Protein AF-A0A392RJR1-F1 (afdb_monomer_lite)

pLDDT: mean 80.05, std 15.18, range [38.56, 93.06]

Organism: NCBI:txid97028

InterPro domains:
  IPR003439 ABC transporter-like, ATP-binding domain [PF00005] (6-78)
  IPR027417 P-loop containing nucleoside triphosphate hydrolase [G3DSA:3.40.50.300] (2-84)
  IPR027417 P-loop containing nucleoside triphosphate hydrolase [SSF52540] (5-81)
  IPR050611 ABCF protein [PTHR19211] (7-78)

Secondary structure (DSSP, 8-state):
-HHHHHHHHHHHHHHHHHHHHHHHHHHHHHHHHHHHTT--HHHHTS-GGGS-HHHHHHHHHHHHHHT--S----SS------S-GGG--

Foldseek 3Di:
DVVVVVVVVVVVVVVVVVVVVVVVCLVVLLVVLVVVLVQDPVNVPDDLVVDDPLVVVSVVVSVVVSVVDPDDDDDPNPSPDDDDPPPPD

Sequence (89 aa):
VVKVDAISQRLEQIYKRLELIDADAAESRAASILAGLSFSPEMQKKATKTFSGGWRMRIALARALFIEPDMLLLDEPTVTHHYKFLSYV

Radius of gyration: 18.26 Å; chains: 1; bounding box: 36×29×57 Å

Structure (mmCIF, N/CA/C/O backbone):
data_AF-A0A392RJR1-F1
#
_entry.id   AF-A0A392RJR1-F1
#
loop_
_atom_site.group_PDB
_atom_site.id
_atom_site.type_symbol
_atom_site.label_atom_id
_atom_site.label_alt_id
_atom_site.label_comp_id
_atom_site.label_asym_id
_atom_site.label_entity_id
_atom_site.label_seq_id
_atom_site.pdbx_PDB_ins_code
_atom_site.Cartn_x
_atom_site.Cartn_y
_atom_site.Cartn_z
_atom_site.occupancy
_atom_site.B_iso_or_equiv
_atom_site.auth_seq_id
_atom_site.auth_comp_id
_atom_site.auth_asym_id
_atom_site.auth_atom_id
_atom_site.pdbx_PDB_model_num
ATOM 1 N N . VAL A 1 1 ? -20.142 9.039 37.248 1.00 57.28 1 VAL A N 1
ATOM 2 C CA . VAL A 1 1 ? -18.712 8.906 36.886 1.00 57.28 1 VAL A CA 1
ATOM 3 C C . VAL A 1 1 ? -18.377 7.458 36.524 1.00 57.28 1 VAL A C 1
ATOM 5 O O . VAL A 1 1 ? -18.199 7.208 35.347 1.00 57.28 1 VAL A O 1
ATOM 8 N N . VAL A 1 2 ? -18.524 6.488 37.438 1.00 60.97 2 VAL A N 1
ATOM 9 C CA . VAL A 1 2 ? -18.226 5.042 37.235 1.00 60.97 2 VAL A CA 1
ATOM 10 C C . VAL A 1 2 ? -18.766 4.396 35.935 1.00 60.97 2 VAL A C 1
ATOM 12 O O . VAL A 1 2 ? -18.134 3.517 35.360 1.00 60.97 2 VAL A O 1
ATOM 15 N N . LYS A 1 3 ? -19.942 4.810 35.440 1.00 61.62 3 LYS A N 1
ATOM 16 C CA . LYS A 1 3 ? -20.571 4.227 34.235 1.00 61.62 3 LYS A CA 1
ATOM 17 C C . LYS A 1 3 ? -19.926 4.686 32.917 1.00 61.62 3 LYS A C 1
ATOM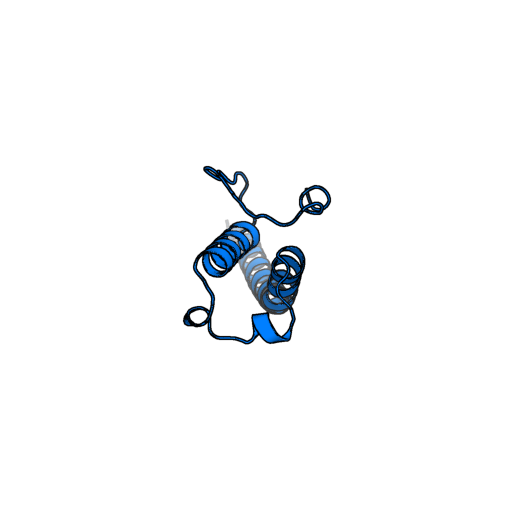 19 O O . LYS A 1 3 ? -20.026 3.976 31.924 1.00 61.62 3 LYS A O 1
ATOM 24 N N . VAL A 1 4 ? -19.297 5.865 32.913 1.00 69.12 4 VAL A N 1
ATOM 25 C CA . VAL A 1 4 ? -18.613 6.433 31.737 1.00 69.12 4 VAL A CA 1
ATOM 26 C C . VAL A 1 4 ? -17.292 5.701 31.507 1.00 69.12 4 VAL A C 1
ATOM 28 O O . VAL A 1 4 ? -16.995 5.327 30.378 1.00 69.12 4 VAL A O 1
ATOM 31 N N . ASP A 1 5 ? -16.578 5.372 32.586 1.00 75.81 5 ASP A N 1
ATOM 32 C CA . ASP A 1 5 ? -15.313 4.630 32.530 1.00 75.81 5 ASP A CA 1
ATOM 33 C C . ASP A 1 5 ? -15.492 3.226 31.928 1.00 75.81 5 ASP A C 1
ATOM 35 O O . ASP A 1 5 ? -14.695 2.786 31.100 1.00 75.81 5 ASP A O 1
ATOM 39 N N . ALA A 1 6 ? -16.597 2.550 32.260 1.00 83.50 6 ALA A N 1
ATOM 40 C CA . ALA A 1 6 ? -16.929 1.238 31.702 1.00 83.50 6 ALA A CA 1
ATOM 41 C C . ALA A 1 6 ? -17.236 1.278 30.190 1.00 83.50 6 ALA A C 1
ATOM 43 O O . ALA A 1 6 ? -16.947 0.318 29.472 1.00 83.50 6 ALA A O 1
ATOM 44 N N . ILE A 1 7 ? -17.818 2.376 29.691 1.00 88.94 7 ILE A N 1
ATOM 45 C CA . ILE A 1 7 ? -18.092 2.557 28.257 1.00 88.94 7 ILE A CA 1
ATOM 46 C C . ILE A 1 7 ? -16.786 2.819 27.503 1.00 88.94 7 ILE A C 1
ATOM 48 O O . ILE A 1 7 ? -16.548 2.179 26.480 1.00 88.94 7 ILE A O 1
ATOM 52 N N . SER A 1 8 ? -15.919 3.690 28.026 1.00 88.88 8 SER A N 1
ATOM 53 C CA . SER A 1 8 ? -14.610 3.981 27.428 1.00 88.88 8 SER A CA 1
ATOM 54 C C . SER A 1 8 ? -13.729 2.732 27.335 1.00 88.88 8 SER A C 1
ATOM 56 O O . SER A 1 8 ? -13.186 2.444 26.272 1.00 88.88 8 SER A O 1
ATOM 58 N N . GLN A 1 9 ? -13.673 1.918 28.395 1.00 91.50 9 GLN A N 1
ATOM 59 C CA . GLN A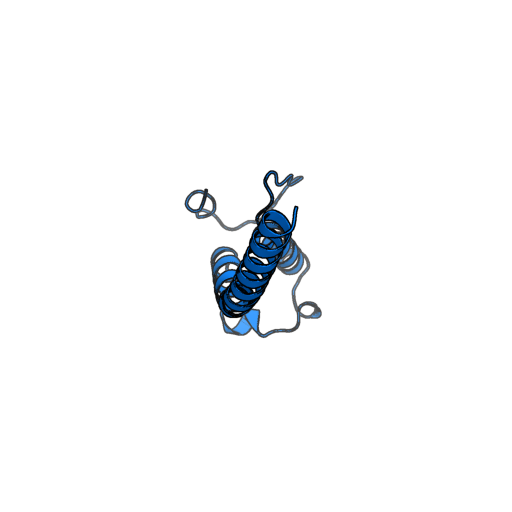 1 9 ? -12.933 0.648 28.383 1.00 91.50 9 GLN A CA 1
ATOM 60 C C . GLN A 1 9 ? -13.471 -0.335 27.336 1.00 91.50 9 GLN A C 1
ATOM 62 O O . GLN A 1 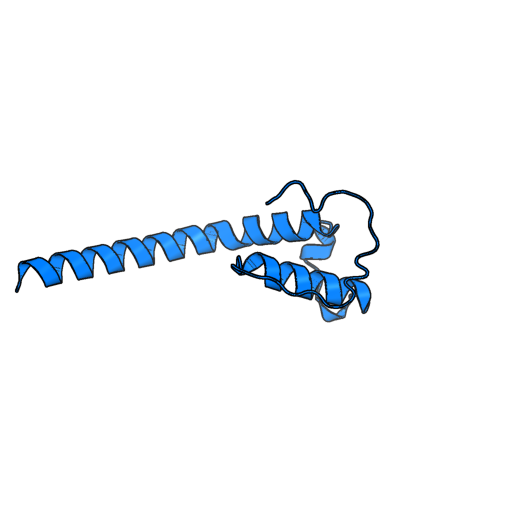9 ? -12.705 -1.029 26.665 1.00 91.50 9 GLN A O 1
ATOM 67 N N . ARG A 1 10 ? -14.797 -0.395 27.169 1.00 90.25 10 ARG A N 1
ATOM 68 C CA . ARG A 1 10 ? -15.419 -1.249 26.154 1.00 90.25 10 ARG A CA 1
ATOM 69 C C . ARG A 1 10 ? -15.133 -0.749 24.737 1.00 90.25 10 ARG A C 1
ATOM 71 O O . ARG A 1 10 ? -14.908 -1.574 23.857 1.00 90.25 10 ARG A O 1
ATOM 78 N N . LEU A 1 11 ? -15.103 0.566 24.520 1.00 91.06 11 LEU A N 1
ATOM 79 C CA . LEU A 1 11 ? -14.705 1.160 23.241 1.00 91.06 11 LEU A CA 1
ATOM 80 C C . LEU A 1 11 ? -13.247 0.841 22.903 1.00 91.06 11 LEU A C 1
ATOM 82 O O . LEU A 1 11 ? -12.983 0.374 21.802 1.00 91.06 11 LEU A O 1
ATOM 86 N N . GLU A 1 12 ? -12.316 0.996 23.846 1.00 92.50 12 GLU A N 1
ATOM 87 C CA . GLU A 1 12 ? -10.906 0.633 23.633 1.00 92.50 12 GLU A CA 1
ATOM 88 C C . GLU A 1 12 ? -10.726 -0.846 23.271 1.00 92.50 12 GLU A C 1
ATOM 90 O O . GLU A 1 12 ? -9.951 -1.180 22.375 1.00 92.50 12 GLU A O 1
ATOM 95 N N . GLN A 1 13 ? -11.455 -1.749 23.934 1.00 90.44 13 GLN A N 1
ATOM 96 C CA . GLN A 1 13 ? -11.419 -3.177 23.604 1.00 90.44 13 GLN A CA 1
ATOM 97 C C . GLN A 1 13 ? -11.959 -3.466 22.201 1.00 90.44 13 GLN A C 1
ATOM 99 O O . GLN A 1 13 ? -11.398 -4.302 21.491 1.00 90.44 13 GLN A O 1
ATOM 104 N N . ILE A 1 14 ? -13.035 -2.784 21.796 1.00 89.94 14 ILE A N 1
ATOM 105 C CA . ILE A 1 14 ? -13.590 -2.905 20.445 1.00 89.94 14 ILE A CA 1
ATOM 106 C C . ILE A 1 14 ? -12.575 -2.397 19.420 1.00 89.94 14 ILE A C 1
ATOM 108 O O . ILE A 1 14 ? -12.302 -3.120 18.467 1.00 89.94 14 ILE A O 1
ATOM 112 N N . TYR A 1 15 ? -11.967 -1.228 19.642 1.00 85.69 15 TYR A N 1
ATOM 113 C CA . TYR A 1 15 ? -10.958 -0.670 18.739 1.00 85.69 15 TYR A CA 1
ATOM 114 C C . TYR A 1 15 ? -9.732 -1.573 18.601 1.00 85.69 15 TYR A C 1
ATOM 116 O O . TYR A 1 15 ? -9.342 -1.871 17.479 1.00 85.69 15 TYR A O 1
ATOM 124 N N . LYS A 1 16 ? -9.189 -2.110 19.703 1.00 84.62 16 LYS A N 1
ATOM 125 C CA . LYS A 1 16 ? -8.079 -3.080 19.647 1.00 84.62 16 LYS A CA 1
ATOM 126 C C . LYS A 1 16 ? -8.432 -4.327 18.845 1.00 84.62 16 LYS A C 1
ATOM 128 O O . LYS A 1 16 ? -7.611 -4.849 18.099 1.00 84.62 16 LYS A O 1
ATOM 133 N N . ARG A 1 17 ? -9.654 -4.838 19.008 1.00 80.31 17 ARG A N 1
ATOM 134 C CA . ARG A 1 17 ? -10.104 -6.014 18.260 1.00 80.31 17 ARG A CA 1
ATOM 135 C C . ARG A 1 17 ? -10.288 -5.698 16.777 1.00 80.31 17 ARG A C 1
ATOM 137 O O . ARG A 1 17 ? -9.984 -6.549 15.951 1.00 80.31 17 ARG A O 1
ATOM 144 N N . LEU A 1 18 ? -10.763 -4.496 16.459 1.00 78.75 18 LEU A N 1
ATOM 145 C CA . LEU A 1 18 ? -10.885 -4.011 15.088 1.00 78.75 18 LEU A CA 1
ATOM 146 C C . LEU A 1 18 ? -9.508 -3.876 14.425 1.00 78.75 18 LEU A C 1
ATOM 148 O O . LEU A 1 18 ? -9.337 -4.333 13.305 1.00 78.75 18 LEU A O 1
ATOM 152 N N . GLU A 1 19 ? -8.525 -3.330 15.142 1.00 79.69 19 GLU A N 1
ATOM 153 C CA . GLU A 1 19 ? -7.142 -3.167 14.677 1.00 79.69 19 GLU A CA 1
ATOM 154 C C . GLU A 1 19 ? -6.474 -4.515 14.368 1.00 79.69 19 GLU A C 1
ATOM 156 O O . GLU A 1 19 ? -5.820 -4.659 13.340 1.00 79.69 19 GLU A O 1
ATOM 161 N N . LEU A 1 20 ? -6.698 -5.536 15.205 1.00 77.44 20 LEU A N 1
ATOM 162 C CA . LEU A 1 20 ? -6.213 -6.896 14.939 1.00 77.44 20 LEU A CA 1
ATOM 163 C C . LEU A 1 20 ? -6.833 -7.495 13.668 1.00 77.44 20 LEU A C 1
ATOM 165 O O . LEU A 1 20 ? -6.124 -8.077 12.855 1.00 77.44 20 LEU A O 1
ATOM 169 N N . ILE A 1 21 ? -8.145 -7.329 13.481 1.00 74.31 21 ILE A N 1
ATOM 170 C CA . ILE A 1 21 ? -8.847 -7.816 12.284 1.00 74.31 21 ILE A CA 1
ATOM 171 C C . ILE A 1 21 ? -8.360 -7.076 11.032 1.00 74.31 21 ILE A C 1
ATOM 173 O O . ILE A 1 21 ? -8.182 -7.687 9.980 1.00 74.31 21 ILE A O 1
ATOM 177 N N . ASP A 1 22 ? -8.137 -5.767 11.130 1.00 76.12 22 ASP A N 1
ATOM 178 C CA . ASP A 1 22 ? -7.650 -4.973 10.004 1.00 76.12 22 ASP A CA 1
ATOM 179 C C . ASP A 1 22 ? -6.182 -5.291 9.676 1.00 76.12 22 ASP A C 1
ATOM 181 O O . ASP A 1 22 ? -5.802 -5.280 8.508 1.00 76.12 22 ASP A O 1
ATOM 185 N N . ALA A 1 23 ? -5.371 -5.684 10.664 1.00 72.88 23 ALA A N 1
ATOM 186 C CA . ALA A 1 23 ? -4.027 -6.211 10.429 1.00 72.88 23 ALA A CA 1
ATOM 187 C C . ALA A 1 23 ? -4.047 -7.532 9.637 1.00 72.88 23 ALA A C 1
ATOM 189 O O . ALA A 1 23 ? -3.246 -7.696 8.717 1.00 72.88 23 ALA A O 1
ATOM 190 N N . ASP A 1 24 ? -4.990 -8.437 9.921 1.00 76.69 24 ASP A N 1
ATOM 191 C CA . ASP A 1 24 ? -5.182 -9.661 9.127 1.00 76.69 24 ASP A CA 1
ATOM 192 C C . ASP A 1 24 ? -5.656 -9.340 7.694 1.00 76.69 24 ASP A C 1
ATOM 194 O O . ASP A 1 24 ? -5.279 -10.008 6.728 1.00 76.69 24 ASP A O 1
ATOM 198 N N . ALA A 1 25 ? -6.452 -8.279 7.525 1.00 84.62 25 ALA A N 1
ATOM 199 C CA . ALA A 1 25 ? -6.907 -7.803 6.218 1.00 84.62 25 ALA A CA 1
ATOM 200 C C . ALA A 1 25 ? -5.847 -6.977 5.459 1.00 84.62 25 ALA A C 1
ATOM 202 O O . ALA A 1 25 ? -5.924 -6.856 4.231 1.00 84.62 25 ALA A O 1
ATOM 203 N N . ALA A 1 26 ? -4.854 -6.423 6.161 1.00 85.88 26 ALA A N 1
ATOM 204 C CA . ALA A 1 26 ? -3.872 -5.483 5.628 1.00 85.88 26 ALA A CA 1
ATOM 205 C C . ALA A 1 26 ? -3.069 -6.068 4.464 1.00 85.88 26 ALA A C 1
ATOM 207 O O . ALA A 1 26 ? -2.879 -5.394 3.452 1.00 85.88 26 ALA A O 1
ATOM 208 N N . GLU A 1 27 ? -2.635 -7.328 4.557 1.00 88.06 27 GLU A N 1
ATOM 209 C CA . GLU A 1 27 ? -1.883 -7.974 3.475 1.00 88.06 27 GLU A CA 1
ATOM 210 C C . GLU A 1 27 ? -2.742 -8.118 2.209 1.00 88.06 27 GLU A C 1
ATOM 212 O O . GLU A 1 27 ? -2.301 -7.778 1.109 1.00 88.06 27 GLU A O 1
ATOM 217 N N . SER A 1 28 ? -4.005 -8.525 2.365 1.00 89.06 28 SER A N 1
ATOM 218 C CA . SER A 1 28 ? -4.956 -8.642 1.254 1.00 89.06 28 SER A CA 1
ATOM 219 C C . SER A 1 28 ? -5.275 -7.281 0.622 1.00 89.06 28 SER A C 1
ATOM 221 O O . SER A 1 28 ? -5.352 -7.163 -0.608 1.00 89.06 28 SER A O 1
ATOM 223 N N . ARG A 1 29 ? -5.425 -6.226 1.437 1.00 89.94 29 ARG A N 1
ATOM 224 C CA . ARG A 1 29 ? -5.614 -4.850 0.948 1.00 89.94 29 ARG A CA 1
ATOM 225 C C . ARG A 1 29 ? -4.383 -4.358 0.190 1.00 89.94 29 ARG A C 1
ATOM 227 O O . ARG A 1 29 ? -4.509 -3.896 -0.944 1.00 89.94 29 ARG A O 1
ATOM 234 N N . ALA A 1 30 ? -3.189 -4.527 0.757 1.00 90.69 30 ALA A N 1
ATOM 235 C CA . ALA A 1 30 ? -1.933 -4.146 0.114 1.00 90.69 30 ALA A CA 1
ATOM 236 C C . ALA A 1 30 ? -1.735 -4.871 -1.228 1.00 90.69 30 ALA A C 1
ATOM 238 O O . ALA A 1 30 ? -1.399 -4.233 -2.229 1.00 90.69 30 ALA A O 1
ATOM 239 N N . ALA A 1 31 ? -2.007 -6.178 -1.281 1.00 91.19 31 ALA A N 1
ATOM 240 C CA . ALA A 1 31 ? -1.941 -6.969 -2.507 1.00 91.19 31 ALA A CA 1
ATOM 241 C C . ALA A 1 31 ? -2.920 -6.465 -3.581 1.00 91.19 31 ALA A C 1
ATOM 243 O O . ALA A 1 31 ? -2.560 -6.403 -4.759 1.00 91.19 31 ALA A O 1
ATOM 244 N N . SER A 1 32 ? -4.128 -6.054 -3.179 1.00 90.69 32 SER A N 1
ATOM 245 C CA . SER A 1 32 ? -5.151 -5.508 -4.082 1.00 90.69 32 SER A CA 1
ATOM 246 C C . SER A 1 32 ? -4.732 -4.161 -4.681 1.00 90.69 32 SER A C 1
ATOM 248 O O . SER A 1 32 ? -4.819 -3.970 -5.896 1.00 90.69 32 SER A O 1
ATOM 250 N N . ILE A 1 33 ? -4.193 -3.253 -3.860 1.00 90.50 33 ILE A N 1
ATOM 251 C CA . ILE A 1 33 ? -3.661 -1.956 -4.316 1.00 90.50 33 ILE A CA 1
ATOM 252 C C . ILE A 1 33 ? -2.493 -2.171 -5.286 1.00 90.50 33 ILE A C 1
ATOM 254 O O . ILE A 1 33 ? -2.455 -1.593 -6.374 1.00 90.50 33 ILE A O 1
ATOM 258 N N . LEU A 1 34 ? -1.546 -3.041 -4.926 1.00 91.50 34 LEU A N 1
ATOM 259 C CA . LEU A 1 34 ? -0.390 -3.360 -5.763 1.00 91.50 34 LEU A CA 1
ATOM 260 C C . LEU A 1 34 ? -0.806 -4.015 -7.090 1.00 91.50 34 LEU A C 1
ATOM 262 O O . LEU A 1 34 ? -0.253 -3.674 -8.136 1.00 91.50 34 LEU A O 1
ATOM 266 N N . ALA A 1 35 ? -1.813 -4.891 -7.090 1.00 90.62 35 ALA A N 1
ATOM 267 C CA . ALA A 1 35 ? -2.370 -5.452 -8.320 1.00 90.62 35 ALA A CA 1
ATOM 268 C C . ALA A 1 35 ? -2.956 -4.357 -9.233 1.00 90.62 35 ALA A C 1
ATOM 270 O O . ALA A 1 35 ? -2.692 -4.360 -10.439 1.00 90.62 35 ALA A O 1
ATOM 271 N N . GLY A 1 36 ? -3.661 -3.371 -8.662 1.00 88.00 36 GLY A N 1
ATOM 272 C CA . GLY A 1 36 ? -4.146 -2.186 -9.382 1.00 88.00 36 GLY A CA 1
ATOM 273 C C . GLY A 1 36 ? -3.027 -1.351 -10.022 1.00 88.00 36 GLY A C 1
ATOM 274 O O . GLY A 1 36 ? -3.213 -0.781 -11.096 1.00 88.00 36 GLY A O 1
ATOM 275 N N . LEU A 1 37 ? -1.830 -1.353 -9.426 1.00 89.81 37 LEU A N 1
ATOM 276 C CA . LEU A 1 37 ? -0.624 -0.696 -9.951 1.00 89.81 37 LEU A CA 1
ATOM 277 C C . LEU A 1 37 ? 0.255 -1.599 -10.839 1.00 89.81 37 LEU A C 1
ATOM 279 O O . LEU A 1 37 ? 1.409 -1.257 -11.128 1.00 89.81 37 LEU A O 1
ATOM 283 N N . SER A 1 38 ? -0.297 -2.722 -11.310 1.00 90.19 38 SER A N 1
ATOM 284 C CA . SER A 1 38 ? 0.348 -3.691 -12.207 1.00 90.19 38 SER A CA 1
ATOM 285 C C . SER A 1 38 ? 1.490 -4.509 -11.582 1.00 90.19 38 SER A C 1
ATOM 287 O O . SER A 1 38 ? 2.351 -5.005 -12.309 1.00 90.19 38 SER A O 1
ATOM 289 N N . PHE A 1 39 ? 1.521 -4.689 -10.257 1.00 91.56 39 PHE A N 1
ATOM 290 C CA . PHE A 1 39 ? 2.454 -5.624 -9.616 1.00 91.56 39 PHE A CA 1
ATOM 291 C C . PHE A 1 39 ? 1.890 -7.045 -9.643 1.00 91.56 39 PHE A C 1
ATOM 293 O O . PHE A 1 39 ? 0.860 -7.323 -9.025 1.00 91.56 39 PHE A O 1
ATOM 300 N N . SER A 1 40 ? 2.597 -7.966 -10.302 1.00 92.06 40 SER A N 1
ATOM 301 C CA . SER A 1 40 ? 2.252 -9.390 -10.256 1.00 92.06 40 SER A CA 1
ATOM 302 C C . SER A 1 40 ? 2.489 -9.988 -8.857 1.00 92.06 40 SER A C 1
ATOM 304 O O . SER A 1 40 ? 3.323 -9.467 -8.109 1.00 92.06 40 SER A O 1
ATOM 306 N N . PRO A 1 41 ? 1.843 -11.115 -8.499 1.00 91.31 41 PRO A N 1
ATOM 307 C CA . PRO A 1 41 ? 2.068 -11.782 -7.210 1.00 91.31 41 PRO A CA 1
ATOM 308 C C . PRO A 1 41 ? 3.541 -12.123 -6.937 1.00 91.31 41 PRO A C 1
ATOM 310 O O . PRO A 1 41 ? 4.007 -12.073 -5.802 1.00 91.31 41 PRO A O 1
ATOM 313 N N . GLU A 1 42 ? 4.307 -12.431 -7.984 1.00 93.06 42 GLU A N 1
ATOM 314 C CA . GLU A 1 42 ? 5.747 -12.676 -7.883 1.00 93.06 42 GLU A CA 1
ATOM 315 C C . GLU A 1 42 ? 6.528 -11.398 -7.568 1.00 93.06 42 GLU A C 1
ATOM 317 O O . GLU A 1 42 ? 7.482 -11.427 -6.794 1.00 93.06 42 GLU A O 1
ATOM 322 N N . MET A 1 43 ? 6.132 -10.263 -8.153 1.00 92.94 43 MET A N 1
ATOM 323 C CA . MET A 1 43 ? 6.754 -8.964 -7.893 1.00 92.94 43 MET A CA 1
ATOM 324 C C . MET A 1 43 ? 6.478 -8.477 -6.474 1.00 92.94 43 MET A C 1
ATOM 326 O O . MET A 1 43 ? 7.375 -7.910 -5.859 1.00 92.94 43 MET A O 1
ATOM 330 N N . GLN A 1 44 ? 5.285 -8.737 -5.936 1.00 91.62 44 GLN A N 1
ATOM 331 C CA . GLN A 1 44 ? 4.922 -8.360 -4.565 1.00 91.62 44 GLN A CA 1
ATOM 332 C C . GLN A 1 44 ? 5.841 -9.013 -3.514 1.00 91.62 44 GLN A C 1
ATOM 334 O O . GLN A 1 44 ? 6.063 -8.441 -2.453 1.00 91.62 44 GLN A O 1
ATOM 339 N N . LYS A 1 45 ? 6.452 -10.163 -3.837 1.00 91.44 45 LYS A N 1
ATOM 340 C CA . LYS A 1 45 ? 7.408 -10.876 -2.972 1.00 91.44 45 LYS A CA 1
ATOM 341 C C . LYS A 1 45 ? 8.868 -10.443 -3.160 1.00 91.44 45 LYS A C 1
ATOM 343 O O . LYS A 1 45 ? 9.742 -10.897 -2.422 1.00 91.44 45 LYS A O 1
ATOM 348 N N . LYS A 1 46 ? 9.176 -9.606 -4.158 1.00 92.38 46 LYS A N 1
ATOM 349 C CA . LYS A 1 46 ? 10.552 -9.169 -4.450 1.00 92.38 46 LYS A CA 1
ATOM 350 C C . LYS A 1 46 ? 10.963 -7.997 -3.565 1.00 92.38 46 LYS A C 1
ATOM 352 O O . LYS A 1 46 ? 10.178 -7.106 -3.258 1.00 92.38 46 LYS A O 1
ATOM 357 N N . ALA A 1 47 ? 12.249 -7.949 -3.221 1.00 90.69 47 ALA A N 1
ATOM 358 C CA . ALA A 1 47 ? 12.809 -6.833 -2.469 1.00 90.69 47 ALA A CA 1
ATOM 359 C C . ALA A 1 47 ? 12.706 -5.517 -3.260 1.00 90.69 47 ALA A C 1
ATOM 361 O O . ALA A 1 47 ? 13.117 -5.442 -4.422 1.00 90.69 47 ALA A O 1
ATOM 362 N N . THR A 1 48 ? 12.254 -4.448 -2.602 1.00 86.69 48 THR A N 1
ATOM 363 C CA . THR A 1 48 ? 11.991 -3.136 -3.225 1.00 86.69 48 THR A CA 1
ATOM 364 C C . THR A 1 48 ? 13.208 -2.528 -3.938 1.00 86.69 48 THR A C 1
ATOM 366 O O . THR A 1 48 ? 13.069 -1.839 -4.948 1.00 86.69 48 THR A O 1
ATOM 369 N N . LYS A 1 49 ? 14.422 -2.831 -3.458 1.00 87.81 49 LYS A N 1
ATOM 370 C CA . LYS A 1 49 ? 15.699 -2.388 -4.045 1.00 87.81 49 LYS A CA 1
ATOM 371 C C . LYS A 1 49 ? 15.964 -2.910 -5.464 1.00 87.81 49 LYS A C 1
ATOM 373 O O . LYS A 1 49 ? 16.792 -2.340 -6.161 1.00 87.81 49 LYS A O 1
ATOM 378 N N . THR A 1 50 ? 15.279 -3.977 -5.877 1.00 89.62 50 THR A N 1
ATOM 379 C CA . THR A 1 50 ? 15.458 -4.619 -7.194 1.00 89.62 50 THR A CA 1
ATOM 380 C C . THR A 1 50 ? 14.663 -3.942 -8.312 1.00 89.62 50 THR A C 1
ATOM 382 O O . THR A 1 50 ? 14.871 -4.239 -9.485 1.00 89.62 50 THR A O 1
ATOM 385 N N . PHE A 1 51 ? 13.767 -3.017 -7.964 1.00 89.75 51 PHE A N 1
ATOM 386 C CA . PHE A 1 51 ? 12.916 -2.313 -8.914 1.00 89.75 51 PHE A CA 1
ATOM 387 C C . PHE A 1 51 ? 13.577 -1.048 -9.475 1.00 89.75 51 PHE A C 1
ATOM 389 O O . PHE A 1 51 ? 14.337 -0.358 -8.789 1.00 89.75 51 PHE A O 1
ATOM 396 N N . SER A 1 52 ? 13.233 -0.711 -10.722 1.00 90.06 52 SER A N 1
ATOM 397 C CA . SER A 1 52 ? 13.649 0.548 -11.351 1.00 90.06 52 SER A CA 1
ATOM 398 C C . SER A 1 52 ? 13.007 1.764 -10.666 1.00 90.06 52 SER A C 1
ATOM 400 O O . SER A 1 52 ? 12.063 1.635 -9.884 1.00 90.06 52 SER A O 1
ATOM 402 N N . GLY A 1 53 ? 13.492 2.971 -10.976 1.00 85.44 53 GLY A N 1
ATOM 403 C CA . GLY A 1 53 ? 12.964 4.221 -10.412 1.00 85.44 53 GLY A CA 1
ATOM 404 C C . GLY A 1 53 ? 11.445 4.376 -10.562 1.00 85.44 53 GLY A C 1
ATOM 405 O O . GLY A 1 53 ? 10.768 4.659 -9.577 1.00 85.44 53 GLY A O 1
ATOM 406 N N . GLY A 1 54 ? 10.895 4.093 -11.748 1.00 86.19 54 GLY A N 1
ATOM 407 C CA . GLY A 1 54 ? 9.449 4.181 -11.997 1.00 86.19 54 GLY A CA 1
ATOM 408 C C . GLY A 1 54 ? 8.625 3.160 -11.205 1.00 86.19 54 GLY A C 1
ATOM 409 O O . GLY A 1 54 ? 7.563 3.485 -10.682 1.00 86.19 54 GLY A O 1
ATOM 410 N N . TRP A 1 55 ? 9.133 1.938 -11.031 1.00 89.12 55 TRP A N 1
ATOM 411 C CA . TRP A 1 55 ? 8.484 0.939 -10.176 1.00 89.12 55 TRP A CA 1
ATOM 412 C C . TRP A 1 55 ? 8.542 1.331 -8.697 1.00 89.12 55 TRP A C 1
ATOM 414 O O . TRP A 1 55 ? 7.558 1.157 -7.985 1.00 89.12 55 TRP A O 1
ATOM 424 N N . ARG A 1 56 ? 9.644 1.933 -8.231 1.00 89.25 56 ARG A N 1
ATOM 425 C CA . ARG A 1 56 ? 9.735 2.470 -6.863 1.00 89.25 56 ARG A CA 1
ATOM 426 C C . ARG A 1 56 ? 8.770 3.636 -6.626 1.00 89.25 56 ARG A C 1
ATOM 428 O O . ARG A 1 56 ? 8.183 3.697 -5.551 1.00 89.25 56 ARG A O 1
ATOM 435 N N . MET A 1 57 ? 8.535 4.487 -7.629 1.00 87.88 57 MET A N 1
ATOM 436 C CA . MET A 1 57 ? 7.488 5.518 -7.580 1.00 87.88 57 MET A CA 1
ATOM 437 C C . MET A 1 57 ? 6.095 4.892 -7.406 1.00 87.88 57 MET A C 1
ATOM 439 O O . MET A 1 57 ? 5.320 5.326 -6.558 1.00 87.88 57 MET A O 1
ATOM 443 N N . ARG A 1 58 ? 5.793 3.807 -8.134 1.00 89.56 58 ARG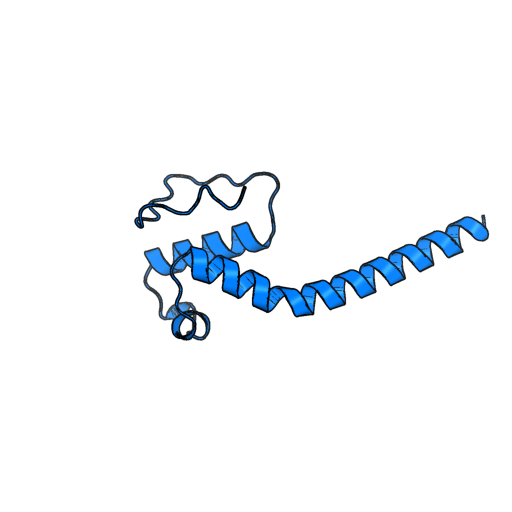 A N 1
ATOM 444 C CA . ARG A 1 58 ? 4.532 3.062 -7.961 1.00 89.56 58 ARG A CA 1
ATOM 445 C C . ARG A 1 58 ? 4.403 2.429 -6.575 1.00 89.56 58 ARG A C 1
ATOM 447 O O . ARG A 1 58 ? 3.317 2.442 -6.013 1.00 89.56 58 ARG A O 1
ATOM 454 N N . ILE A 1 59 ? 5.492 1.916 -5.998 1.00 90.31 59 ILE A N 1
ATOM 455 C CA . ILE A 1 59 ? 5.493 1.424 -4.608 1.00 90.31 59 ILE A CA 1
ATOM 456 C C . ILE A 1 59 ? 5.185 2.572 -3.636 1.00 90.31 59 ILE A C 1
ATOM 458 O O . ILE A 1 59 ? 4.404 2.388 -2.707 1.00 90.31 59 ILE A O 1
ATOM 462 N N . ALA A 1 60 ? 5.769 3.757 -3.839 1.00 89.19 60 ALA A N 1
ATOM 463 C CA . ALA A 1 60 ? 5.476 4.926 -3.012 1.00 89.19 60 ALA A CA 1
ATOM 464 C C . ALA A 1 60 ? 3.997 5.337 -3.109 1.00 89.19 60 ALA A C 1
ATOM 466 O O . ALA A 1 60 ? 3.370 5.593 -2.084 1.00 89.19 60 ALA A O 1
ATOM 467 N N . LEU A 1 61 ? 3.419 5.296 -4.313 1.00 89.69 61 LEU A N 1
ATOM 468 C CA . LEU A 1 61 ? 1.992 5.529 -4.528 1.00 89.69 61 LEU A CA 1
ATOM 469 C C . LEU A 1 61 ? 1.117 4.472 -3.835 1.00 89.69 61 LEU A C 1
ATOM 471 O O . LEU A 1 61 ? 0.168 4.838 -3.151 1.00 89.69 61 LEU A O 1
ATOM 475 N N . ALA A 1 62 ? 1.455 3.179 -3.936 1.00 90.56 62 ALA A N 1
ATOM 476 C CA . ALA A 1 62 ? 0.739 2.117 -3.217 1.00 90.56 62 ALA A CA 1
ATOM 477 C C . ALA A 1 62 ? 0.724 2.364 -1.707 1.00 90.56 62 ALA A C 1
ATOM 479 O O . ALA A 1 62 ? -0.307 2.201 -1.066 1.00 90.56 62 ALA A O 1
ATOM 480 N N . ARG A 1 63 ? 1.863 2.784 -1.143 1.00 89.81 63 ARG A N 1
ATOM 481 C CA . ARG A 1 63 ? 1.971 3.120 0.281 1.00 89.81 63 ARG A CA 1
ATOM 482 C C . ARG A 1 63 ? 1.094 4.307 0.657 1.00 89.81 63 ARG A C 1
ATOM 484 O O . ARG A 1 63 ? 0.485 4.271 1.716 1.00 89.81 63 ARG A O 1
ATOM 491 N N . ALA A 1 64 ? 1.037 5.334 -0.188 1.00 88.88 64 ALA A N 1
ATOM 492 C CA . ALA A 1 64 ? 0.175 6.484 0.049 1.00 88.88 64 ALA A CA 1
ATOM 493 C C . ALA A 1 64 ? -1.307 6.084 0.030 1.00 88.88 64 ALA A C 1
ATOM 495 O O . ALA A 1 64 ? -2.039 6.463 0.931 1.00 88.88 64 ALA A O 1
ATOM 496 N N . LEU A 1 65 ? -1.727 5.259 -0.935 1.00 88.12 65 LEU A N 1
ATOM 497 C CA . LEU A 1 65 ? -3.105 4.761 -1.029 1.00 88.12 65 LEU A CA 1
ATOM 498 C C . LEU A 1 65 ? -3.484 3.819 0.116 1.00 88.12 65 LEU A C 1
ATOM 500 O O . LEU A 1 65 ? -4.619 3.842 0.573 1.00 88.12 65 LEU A O 1
ATOM 504 N N . PHE A 1 66 ? -2.540 3.008 0.596 1.00 88.62 66 PHE A N 1
ATOM 505 C CA . PHE A 1 66 ? -2.774 2.063 1.690 1.00 88.62 66 PHE A CA 1
ATOM 506 C C . PHE A 1 66 ? -3.161 2.749 3.010 1.00 88.62 66 PHE A C 1
ATOM 508 O O . PHE A 1 66 ? -3.843 2.152 3.837 1.00 88.62 66 PHE A O 1
ATOM 515 N N . ILE A 1 67 ? -2.728 3.999 3.200 1.00 86.31 67 ILE A N 1
ATOM 516 C CA . ILE A 1 67 ? -3.032 4.813 4.385 1.00 86.31 67 ILE A CA 1
ATOM 517 C C . ILE A 1 67 ? -4.448 5.420 4.304 1.00 86.31 67 ILE A C 1
ATOM 519 O O . ILE A 1 67 ? -4.909 5.983 5.288 1.00 86.31 67 ILE A O 1
ATOM 523 N N . GLU A 1 68 ? -5.139 5.290 3.163 1.00 84.44 68 GLU A N 1
ATOM 524 C CA . GLU A 1 68 ? -6.482 5.845 2.920 1.00 84.44 68 GLU A CA 1
ATOM 525 C C . GLU A 1 68 ? -6.573 7.352 3.260 1.00 84.44 68 GLU A C 1
ATOM 527 O O . GLU A 1 68 ? -7.379 7.761 4.093 1.00 84.44 68 GLU A O 1
ATOM 532 N N . PRO A 1 69 ? -5.721 8.209 2.656 1.00 82.19 69 PRO A N 1
ATOM 533 C CA . PRO A 1 69 ? -5.691 9.630 2.979 1.00 82.19 69 PRO A CA 1
ATOM 534 C C . PRO A 1 69 ? -6.943 10.347 2.464 1.00 82.19 69 PRO A C 1
ATOM 536 O O . PRO A 1 69 ? -7.361 10.126 1.329 1.00 82.19 69 PRO A O 1
ATOM 539 N N . ASP A 1 70 ? -7.456 11.306 3.239 1.00 86.81 70 ASP A N 1
ATOM 540 C CA . ASP A 1 70 ? -8.571 12.168 2.815 1.00 86.81 70 ASP A CA 1
ATOM 541 C C . ASP A 1 70 ? -8.230 13.008 1.569 1.00 86.81 70 ASP A C 1
ATOM 543 O O . ASP A 1 70 ? -9.099 13.349 0.767 1.00 86.81 70 ASP A O 1
ATOM 547 N N . MET A 1 71 ? -6.950 13.362 1.399 1.00 85.06 71 MET A N 1
ATOM 548 C CA . MET A 1 71 ? -6.453 14.123 0.256 1.00 85.06 71 MET A CA 1
ATOM 549 C C . MET A 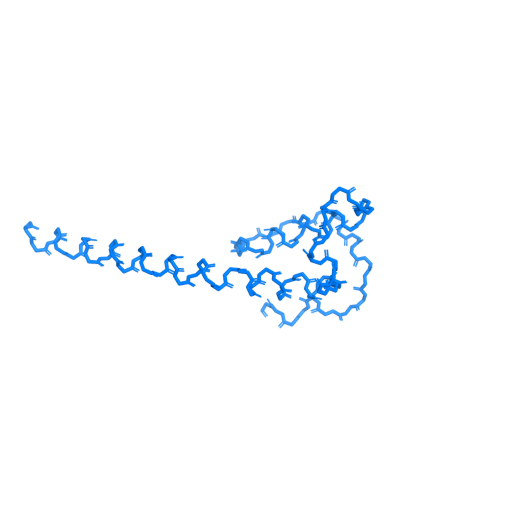1 71 ? -5.052 13.652 -0.142 1.00 85.06 71 MET A C 1
ATOM 551 O O . MET A 1 71 ? -4.132 13.630 0.676 1.00 85.06 71 MET A O 1
ATOM 555 N N . LEU A 1 72 ? -4.878 13.323 -1.424 1.00 83.06 72 LEU A N 1
ATOM 556 C CA . LEU A 1 72 ? -3.603 12.913 -2.011 1.00 83.06 72 LEU A CA 1
ATOM 557 C C . LEU A 1 72 ? -3.182 13.916 -3.090 1.00 83.06 72 LEU A C 1
ATOM 559 O O . LEU A 1 72 ? -3.849 14.048 -4.114 1.00 83.06 72 LEU A O 1
ATOM 563 N N . LEU A 1 73 ? -2.063 14.608 -2.871 1.00 84.06 73 LEU A N 1
ATOM 564 C CA . LEU A 1 73 ? -1.459 15.497 -3.863 1.00 84.06 73 LEU A CA 1
ATOM 565 C C . LEU A 1 73 ? -0.361 14.748 -4.620 1.00 84.06 73 LEU A C 1
ATOM 567 O O . LEU A 1 73 ? 0.563 14.209 -4.011 1.00 84.06 73 LEU A O 1
ATOM 571 N N . LEU A 1 74 ? -0.468 14.723 -5.946 1.00 81.75 74 LEU A N 1
ATOM 572 C CA . LEU A 1 74 ? 0.512 14.120 -6.840 1.00 81.75 74 LEU A CA 1
ATOM 573 C C . LEU A 1 74 ? 1.020 15.200 -7.792 1.00 81.75 74 LEU A C 1
ATOM 575 O O . LEU A 1 74 ? 0.241 15.728 -8.581 1.00 81.75 74 LEU A O 1
ATOM 579 N N . ASP A 1 75 ? 2.307 15.518 -7.714 1.00 77.62 75 ASP A N 1
ATOM 580 C CA . ASP A 1 75 ? 2.955 16.412 -8.672 1.00 77.62 75 ASP A CA 1
ATOM 581 C C . ASP A 1 75 ? 3.502 15.575 -9.836 1.00 77.62 75 ASP A C 1
ATOM 583 O O . ASP A 1 75 ? 4.276 14.642 -9.610 1.00 77.62 75 ASP A O 1
ATOM 587 N N . GLU A 1 76 ? 3.026 15.849 -11.053 1.00 63.47 76 GLU A N 1
ATOM 588 C CA . GLU A 1 76 ? 3.397 15.148 -12.295 1.00 63.47 76 GLU A CA 1
ATOM 589 C C . GLU A 1 76 ? 3.459 13.602 -12.170 1.00 63.47 76 GLU A C 1
ATOM 591 O O . GLU A 1 76 ? 4.514 12.988 -12.385 1.00 63.47 76 GLU A O 1
ATOM 596 N N . PRO A 1 77 ? 2.356 12.905 -11.811 1.00 61.75 77 PRO A N 1
ATOM 597 C CA . PRO A 1 77 ? 2.380 11.454 -11.687 1.00 61.75 77 PRO A CA 1
ATOM 598 C C . PRO A 1 77 ? 2.392 10.804 -13.074 1.00 61.75 77 PRO A C 1
ATOM 600 O O . PRO A 1 77 ? 1.365 10.355 -13.583 1.00 61.75 77 PRO A O 1
ATOM 603 N N . THR A 1 78 ? 3.567 10.663 -13.684 1.00 57.47 78 THR A N 1
ATOM 604 C CA . THR A 1 78 ? 3.743 9.879 -14.916 1.00 57.47 78 THR A CA 1
ATOM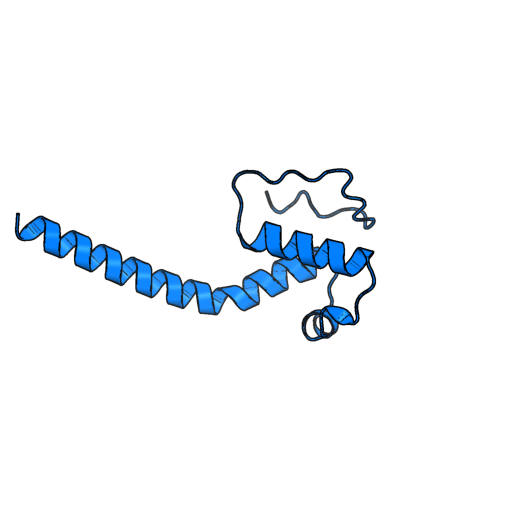 605 C C . THR A 1 78 ? 3.724 8.380 -14.596 1.00 57.47 78 THR A C 1
ATOM 607 O O . THR A 1 78 ? 4.669 7.630 -14.846 1.00 57.47 78 THR A O 1
ATOM 610 N N . VAL A 1 79 ? 2.622 7.898 -14.015 1.00 56.22 79 VAL A N 1
ATOM 611 C CA . VAL A 1 79 ? 2.275 6.475 -13.993 1.00 56.22 79 VAL A CA 1
ATOM 612 C C . VAL A 1 79 ? 1.745 6.114 -15.373 1.00 56.22 79 VAL A C 1
ATOM 614 O O . VAL A 1 79 ? 0.555 5.920 -15.581 1.00 56.22 79 VAL A O 1
ATOM 617 N N . THR A 1 80 ? 2.647 6.018 -16.350 1.00 47.56 80 THR A N 1
ATOM 618 C CA . THR A 1 80 ? 2.331 5.483 -17.676 1.00 47.56 80 THR A CA 1
ATOM 619 C C . THR A 1 80 ? 1.888 4.038 -17.505 1.00 47.56 80 THR A C 1
ATOM 621 O O . THR A 1 80 ? 2.747 3.177 -17.395 1.00 47.56 80 THR A O 1
ATOM 624 N N . HIS A 1 81 ? 0.588 3.796 -17.327 1.00 46.50 81 HIS A N 1
ATOM 625 C CA . HIS A 1 81 ? -0.214 2.680 -17.831 1.00 46.50 81 HIS A CA 1
ATOM 626 C C . HIS A 1 81 ? -1.685 3.134 -17.797 1.00 46.50 81 HIS A C 1
ATOM 628 O O . HIS A 1 81 ? -2.226 3.552 -16.777 1.00 46.50 81 HIS A O 1
ATOM 634 N N . HIS A 1 82 ? -2.273 3.103 -18.982 1.00 45.41 82 HIS A N 1
ATOM 635 C CA . HIS A 1 82 ? -3.581 3.592 -19.387 1.00 45.41 82 HIS A CA 1
ATOM 636 C C . HIS A 1 82 ? -4.699 2.766 -18.705 1.00 45.41 82 HIS A C 1
ATOM 638 O O . HIS A 1 82 ? -4.698 1.543 -18.799 1.00 45.41 82 HIS A O 1
ATOM 644 N N . TYR A 1 83 ? -5.651 3.457 -18.062 1.00 38.56 83 TYR A N 1
ATOM 645 C CA . TYR A 1 83 ? -7.035 3.032 -17.783 1.00 38.56 83 TYR A CA 1
ATOM 646 C C . TYR A 1 83 ? -7.218 1.975 -16.682 1.00 38.56 83 TYR A C 1
ATOM 648 O O . TYR A 1 83 ? -7.372 0.791 -16.969 1.00 38.56 83 TYR A O 1
ATOM 656 N N . LYS A 1 84 ? -7.297 2.435 -15.418 1.00 46.59 84 LYS A N 1
ATOM 657 C CA . LYS A 1 84 ? -8.167 1.844 -14.365 1.00 46.59 84 LYS A CA 1
ATOM 658 C C . LYS A 1 84 ? -8.218 2.590 -13.020 1.00 46.59 84 LYS A C 1
ATOM 660 O O . LYS A 1 84 ? -8.880 2.117 -12.105 1.00 46.59 84 LYS A O 1
ATOM 665 N N . PHE A 1 85 ? -7.585 3.758 -12.890 1.00 46.94 85 PHE A N 1
ATOM 666 C CA . PHE A 1 85 ? -7.576 4.504 -11.621 1.00 46.94 85 PHE A CA 1
ATOM 667 C C . PHE A 1 85 ? -8.950 5.063 -11.201 1.00 46.94 85 PHE A C 1
ATOM 669 O O . PHE A 1 85 ? -9.151 5.360 -10.032 1.00 46.94 85 PHE A O 1
ATOM 676 N N . LEU A 1 86 ? -9.907 5.175 -12.129 1.00 45.69 86 LEU A N 1
ATOM 677 C CA . LEU A 1 86 ? -11.200 5.835 -11.898 1.00 45.69 86 LEU A CA 1
ATOM 678 C C . LEU A 1 86 ? -12.326 4.915 -11.390 1.00 45.69 86 LEU A C 1
ATOM 680 O O . LEU A 1 86 ? -13.472 5.341 -11.377 1.00 45.69 86 LEU A O 1
ATOM 684 N N . SER A 1 87 ? -12.044 3.668 -10.992 1.00 44.94 87 SER A N 1
ATOM 685 C CA . SER A 1 87 ? -13.089 2.752 -10.483 1.00 44.94 87 SER A CA 1
ATOM 686 C C . SER A 1 87 ? -13.053 2.497 -8.973 1.00 44.94 87 SER A C 1
ATOM 688 O O . SER A 1 87 ? -13.836 1.681 -8.498 1.00 44.94 87 SER A O 1
ATOM 690 N N . TYR A 1 88 ? -12.157 3.149 -8.231 1.00 45.22 88 TYR A N 1
ATOM 691 C CA . TYR A 1 88 ? -11.966 2.927 -6.789 1.00 45.22 88 TYR A CA 1
ATOM 692 C C . TYR A 1 88 ? -11.999 4.229 -5.971 1.00 45.22 88 TYR A C 1
ATOM 694 O O . TYR A 1 88 ? -11.333 4.329 -4.944 1.00 45.22 88 TYR A O 1
ATOM 702 N N . VAL A 1 89 ? -12.772 5.217 -6.431 1.00 44.28 89 VAL A N 1
ATOM 703 C CA . VAL A 1 89 ? -13.265 6.320 -5.592 1.00 44.28 89 VAL A CA 1
ATOM 704 C C . VAL A 1 89 ? -14.782 6.258 -5.600 1.00 44.28 89 VAL A C 1
ATOM 706 O O . VAL A 1 89 ? -15.329 6.051 -6.709 1.00 44.28 89 VAL A O 1
#